Protein AF-A0A968J0R0-F1 (afdb_monomer)

Structure (mmCIF, N/CA/C/O backbone):
data_AF-A0A968J0R0-F1
#
_entry.id   AF-A0A968J0R0-F1
#
loop_
_atom_site.group_PDB
_atom_site.id
_atom_site.type_symbol
_atom_site.label_atom_id
_atom_site.label_alt_id
_atom_site.label_comp_id
_atom_site.label_asym_id
_atom_site.label_entity_id
_atom_site.label_seq_id
_atom_site.pdbx_PDB_ins_code
_atom_site.Cartn_x
_atom_site.Cartn_y
_atom_site.Cartn_z
_atom_site.occupancy
_atom_site.B_iso_or_equiv
_atom_site.auth_seq_id
_atom_site.auth_comp_id
_atom_site.auth_asym_id
_atom_site.auth_atom_id
_atom_site.pdbx_PDB_model_num
ATOM 1 N N . MET A 1 1 ? -24.823 13.110 -39.495 1.00 51.06 1 MET A N 1
ATOM 2 C CA . MET A 1 1 ? -23.949 12.097 -40.127 1.00 51.06 1 MET A CA 1
ATOM 3 C C . MET A 1 1 ? -22.783 11.876 -39.161 1.00 51.06 1 MET A C 1
ATOM 5 O O . MET A 1 1 ? -21.834 12.634 -39.206 1.00 51.06 1 MET A O 1
ATOM 9 N N . SER A 1 2 ? -22.959 11.197 -38.024 1.00 57.62 2 SER A N 1
ATOM 10 C CA . SER A 1 2 ? -23.026 9.735 -37.806 1.00 57.62 2 SER A CA 1
ATOM 11 C C . SER A 1 2 ? -21.859 8.947 -38.399 1.00 57.62 2 SER A C 1
ATOM 13 O O . SER A 1 2 ? -21.949 8.596 -39.567 1.00 57.62 2 SER A O 1
ATOM 15 N N . THR A 1 3 ? -20.848 8.669 -37.558 1.00 55.25 3 THR A N 1
ATOM 16 C CA . THR A 1 3 ? -20.137 7.378 -37.313 1.00 55.25 3 THR A CA 1
ATOM 17 C C . THR A 1 3 ? -18.988 7.682 -36.325 1.00 55.25 3 THR A C 1
ATOM 19 O O . THR A 1 3 ? -18.081 8.419 -36.686 1.00 55.25 3 THR A O 1
ATOM 22 N N . LEU A 1 4 ? -19.050 7.395 -35.013 1.00 64.62 4 LEU A N 1
ATOM 23 C CA . LEU A 1 4 ? -18.873 6.086 -34.348 1.00 64.62 4 LEU A CA 1
ATOM 24 C C . LEU A 1 4 ? -17.748 5.250 -34.977 1.00 64.62 4 LEU A C 1
ATOM 26 O O . LEU A 1 4 ? -17.906 4.860 -36.124 1.00 64.62 4 LEU A O 1
ATOM 30 N N . VAL A 1 5 ? -16.688 4.930 -34.212 1.00 59.56 5 VAL A N 1
ATOM 31 C CA . VAL A 1 5 ? -16.182 3.550 -34.048 1.00 59.56 5 VAL A CA 1
ATOM 32 C C . VAL A 1 5 ? -15.154 3.432 -32.891 1.00 59.56 5 VAL A C 1
ATOM 34 O O . VAL A 1 5 ? -14.021 3.880 -32.972 1.00 59.56 5 VAL A O 1
ATOM 37 N N . ILE A 1 6 ? -15.654 2.844 -31.796 1.00 57.06 6 ILE A N 1
ATOM 38 C CA . ILE A 1 6 ? -15.126 1.719 -30.998 1.00 57.06 6 ILE A CA 1
ATOM 39 C C . ILE A 1 6 ? -13.770 1.849 -30.264 1.00 57.06 6 ILE A C 1
ATOM 41 O O . ILE A 1 6 ? -12.687 1.807 -30.836 1.00 57.06 6 ILE A O 1
ATOM 45 N N . LEU A 1 7 ? -13.897 1.827 -28.931 1.00 56.12 7 LEU A N 1
ATOM 46 C CA . LEU A 1 7 ? -12.939 1.344 -27.933 1.00 56.12 7 LEU A CA 1
ATOM 47 C C . LEU A 1 7 ? -12.300 0.003 -28.351 1.00 56.12 7 LEU A C 1
ATOM 49 O O . LEU A 1 7 ? -12.889 -1.060 -28.154 1.00 56.12 7 LEU A O 1
ATOM 53 N N . GLY A 1 8 ? -11.086 0.052 -28.896 1.00 47.19 8 GLY A N 1
ATOM 54 C CA . GLY A 1 8 ? -10.261 -1.126 -29.149 1.00 47.19 8 GLY A CA 1
ATOM 55 C C . GLY A 1 8 ? -9.538 -1.570 -27.881 1.00 47.19 8 GLY A C 1
ATOM 56 O O . GLY A 1 8 ? -8.448 -1.094 -27.580 1.00 47.19 8 GLY A O 1
ATOM 57 N N . TRP A 1 9 ? -10.155 -2.486 -27.138 1.00 63.91 9 TRP A N 1
ATOM 58 C CA . TRP A 1 9 ? -9.459 -3.343 -26.186 1.00 63.91 9 TRP A CA 1
ATOM 59 C C . TRP A 1 9 ? -8.575 -4.318 -26.971 1.00 63.91 9 TRP A C 1
ATOM 61 O O . TRP A 1 9 ? -9.079 -5.011 -27.850 1.00 63.91 9 TRP A O 1
ATOM 71 N N . GLY A 1 10 ? -7.293 -4.418 -26.616 1.00 67.62 10 GLY A N 1
ATOM 72 C CA . GLY A 1 10 ? -6.465 -5.572 -26.974 1.00 67.62 10 GLY A CA 1
ATOM 73 C C . GLY A 1 10 ? -5.261 -5.273 -27.860 1.00 67.62 10 GLY A C 1
ATOM 74 O O . GLY A 1 10 ? -5.338 -5.367 -29.077 1.00 67.62 10 GLY A O 1
ATOM 75 N N . MET A 1 11 ? -4.108 -5.083 -27.218 1.00 56.00 11 MET A N 1
ATOM 76 C CA . MET A 1 11 ? -2.842 -5.589 -27.746 1.00 56.00 11 MET A CA 1
ATOM 77 C C . MET A 1 11 ? -2.157 -6.381 -26.626 1.00 56.00 11 MET A C 1
ATOM 79 O O . MET A 1 11 ? -1.536 -5.826 -25.723 1.00 56.00 11 MET A O 1
ATOM 83 N N . SER A 1 12 ? -2.344 -7.699 -26.662 1.00 61.47 12 SER A N 1
ATOM 84 C CA . SER A 1 12 ? -1.507 -8.674 -25.967 1.00 61.47 12 SER A CA 1
ATOM 85 C C . SER A 1 12 ? -0.301 -8.992 -26.850 1.00 61.47 12 SER A C 1
ATOM 87 O O . SER A 1 12 ? -0.516 -9.322 -28.011 1.00 61.47 12 SER A O 1
ATOM 89 N N . LEU A 1 13 ? 0.915 -8.927 -26.285 1.00 59.91 13 LEU A N 1
ATOM 90 C CA . LEU A 1 13 ? 2.127 -9.737 -26.554 1.00 59.91 13 LEU A CA 1
ATOM 91 C C . LEU A 1 13 ? 3.413 -8.897 -26.440 1.00 59.91 13 LEU A C 1
ATOM 93 O O . LEU A 1 13 ? 3.592 -7.921 -27.158 1.00 59.91 13 LEU A O 1
ATOM 97 N N . GLY A 1 14 ? 4.332 -9.371 -25.591 1.00 53.78 14 GLY A N 1
ATOM 98 C CA . GLY A 1 14 ? 5.706 -8.873 -25.438 1.00 53.78 14 GLY A CA 1
ATOM 99 C C . GLY A 1 14 ? 5.822 -7.881 -24.277 1.00 53.78 14 GLY A C 1
ATOM 100 O O . GLY A 1 14 ? 5.197 -6.837 -24.311 1.00 53.78 14 GLY A O 1
ATOM 101 N N . CYS A 1 15 ? 6.544 -8.137 -23.191 1.00 44.66 15 CYS A N 1
ATOM 102 C CA . CYS A 1 15 ? 7.783 -8.887 -23.072 1.00 44.66 15 CYS A CA 1
ATOM 103 C C . CYS A 1 15 ? 7.786 -9.693 -21.771 1.00 44.66 15 CYS A C 1
ATOM 105 O O . CYS A 1 15 ? 7.162 -9.335 -20.779 1.00 44.66 15 CYS A O 1
ATOM 107 N N . ILE A 1 16 ? 8.497 -10.810 -21.785 1.00 59.22 16 ILE A N 1
ATOM 108 C CA . ILE A 1 16 ? 8.885 -11.517 -20.574 1.00 59.22 16 ILE A CA 1
ATOM 109 C C . ILE A 1 16 ? 9.908 -10.593 -19.900 1.00 59.22 16 ILE A C 1
ATOM 111 O O . ILE A 1 16 ? 11.062 -10.548 -20.324 1.00 59.22 16 ILE A O 1
ATOM 115 N N . ASP A 1 17 ? 9.468 -9.766 -18.953 1.00 47.22 17 ASP A N 1
ATOM 116 C CA . ASP A 1 17 ? 10.354 -8.841 -18.251 1.00 47.22 17 ASP A CA 1
ATOM 117 C C . ASP A 1 17 ? 11.374 -9.626 -17.407 1.00 47.22 17 ASP A C 1
ATOM 119 O O . ASP A 1 17 ? 11.003 -10.576 -16.705 1.00 47.22 17 ASP A O 1
ATOM 123 N N . PRO A 1 18 ? 12.669 -9.267 -17.463 1.00 48.50 18 PRO A N 1
ATOM 124 C CA . PRO A 1 18 ? 13.706 -9.949 -16.711 1.00 48.50 18 PRO A CA 1
ATOM 125 C C . PRO A 1 18 ? 13.436 -9.765 -15.216 1.00 48.50 18 PRO A C 1
ATOM 127 O O . PRO A 1 18 ? 13.556 -8.674 -14.666 1.00 48.50 18 PRO A O 1
ATOM 130 N N . VAL A 1 19 ? 13.111 -10.867 -14.544 1.00 53.12 19 VAL A N 1
ATOM 131 C CA . VAL A 1 19 ? 12.855 -10.991 -13.097 1.00 53.12 19 VAL A CA 1
ATOM 132 C C . VAL A 1 19 ? 14.078 -10.664 -12.207 1.00 53.12 19 VAL A C 1
ATOM 134 O O . VAL A 1 19 ? 14.150 -11.109 -11.067 1.00 53.12 19 VAL A O 1
ATOM 137 N N . LEU A 1 20 ? 15.076 -9.919 -12.699 1.00 54.53 20 LEU A N 1
ATOM 138 C CA . LEU A 1 20 ? 16.385 -9.781 -12.046 1.00 54.53 20 LEU A CA 1
ATOM 139 C C . LEU A 1 20 ? 17.048 -8.394 -12.140 1.00 54.53 20 LEU A C 1
ATOM 141 O O . LEU A 1 20 ? 18.264 -8.274 -12.022 1.00 54.53 20 LEU A O 1
ATOM 145 N N . GLY A 1 21 ? 16.264 -7.332 -12.294 1.00 48.97 21 GLY A N 1
ATOM 146 C CA . GLY A 1 21 ? 16.689 -5.978 -11.936 1.00 48.97 21 GLY A CA 1
ATOM 147 C C . GLY A 1 21 ? 15.685 -5.431 -10.937 1.00 48.97 21 GLY A C 1
ATOM 148 O O . GLY A 1 21 ? 14.492 -5.515 -11.221 1.00 48.97 21 GLY A O 1
ATOM 149 N N . ALA A 1 22 ? 16.143 -4.931 -9.784 1.00 54.97 22 ALA A N 1
ATOM 150 C CA . ALA A 1 22 ? 15.305 -4.335 -8.741 1.00 54.97 22 ALA A CA 1
ATOM 151 C C . ALA A 1 22 ? 14.336 -3.327 -9.372 1.00 54.97 22 ALA A C 1
ATOM 153 O O . ALA A 1 22 ? 14.682 -2.184 -9.666 1.00 54.97 22 ALA A O 1
ATOM 154 N N . SER A 1 23 ? 13.136 -3.802 -9.693 1.00 70.06 23 SER A N 1
ATOM 155 C CA . SER A 1 23 ? 12.200 -3.030 -10.492 1.00 70.06 23 SER A CA 1
ATOM 156 C C . SER A 1 23 ? 11.618 -1.953 -9.584 1.00 70.06 23 SER A C 1
ATOM 158 O O . SER A 1 23 ? 11.409 -2.222 -8.397 1.00 70.06 23 SER A O 1
ATOM 160 N N . PRO A 1 24 ? 11.276 -0.760 -10.090 1.00 72.56 24 PRO A N 1
ATOM 161 C CA . PRO A 1 24 ? 10.605 0.257 -9.275 1.00 72.56 24 PRO A CA 1
ATOM 162 C C . PRO A 1 24 ? 9.338 -0.300 -8.598 1.00 72.56 24 PRO A C 1
ATOM 164 O O . PRO A 1 24 ? 9.014 0.066 -7.473 1.00 72.56 24 PRO A O 1
ATOM 167 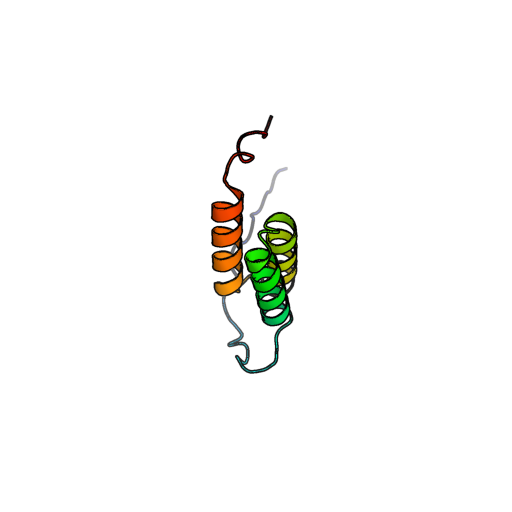N N . ALA A 1 25 ? 8.685 -1.277 -9.238 1.00 79.06 25 ALA A N 1
ATOM 168 C CA . ALA A 1 25 ? 7.586 -2.057 -8.679 1.00 79.06 25 ALA A CA 1
ATOM 169 C C . ALA A 1 25 ? 7.966 -2.911 -7.449 1.00 79.06 25 ALA A C 1
ATOM 171 O O . ALA A 1 25 ? 7.168 -3.030 -6.524 1.00 79.06 25 ALA A O 1
ATOM 172 N N . GLN A 1 26 ? 9.163 -3.504 -7.423 1.00 81.81 26 GLN A N 1
ATOM 173 C CA . GLN A 1 26 ? 9.686 -4.253 -6.274 1.00 81.81 26 GLN A CA 1
ATOM 174 C C . GLN A 1 26 ? 10.011 -3.312 -5.115 1.00 81.81 26 GLN A C 1
ATOM 176 O O . GLN A 1 26 ? 9.543 -3.543 -4.006 1.00 81.81 26 GLN A O 1
ATOM 181 N N . MET A 1 27 ? 10.696 -2.200 -5.386 1.00 85.62 27 MET A N 1
ATOM 182 C CA . MET A 1 27 ? 11.013 -1.205 -4.357 1.00 85.62 27 MET A CA 1
ATOM 183 C C . MET A 1 27 ? 9.739 -0.625 -3.722 1.00 85.62 27 MET A C 1
ATOM 185 O O . MET A 1 27 ? 9.634 -0.507 -2.503 1.00 85.62 27 MET A O 1
ATOM 189 N N . ALA A 1 28 ? 8.734 -0.316 -4.545 1.00 87.12 28 ALA A N 1
ATOM 190 C CA . ALA A 1 28 ? 7.420 0.121 -4.086 1.00 87.12 28 ALA A CA 1
ATOM 191 C C . ALA A 1 28 ? 6.708 -0.947 -3.236 1.00 87.12 28 ALA A C 1
ATOM 193 O O . ALA A 1 28 ? 6.047 -0.625 -2.246 1.00 87.12 28 ALA A O 1
ATOM 194 N N . LEU A 1 29 ? 6.870 -2.226 -3.589 1.00 87.25 29 LEU A N 1
ATOM 195 C CA . LEU A 1 29 ? 6.327 -3.345 -2.827 1.00 87.25 29 LEU A CA 1
ATOM 196 C C . LEU A 1 29 ? 6.997 -3.469 -1.451 1.00 87.25 29 LEU A C 1
ATOM 198 O O . LEU A 1 29 ? 6.300 -3.630 -0.452 1.00 87.25 29 LEU A O 1
ATOM 202 N N . GLU A 1 30 ? 8.318 -3.342 -1.375 1.00 89.25 30 GLU A N 1
ATOM 203 C CA . GLU A 1 30 ? 9.064 -3.381 -0.112 1.00 89.25 30 GLU A CA 1
ATOM 204 C C . GLU A 1 30 ? 8.715 -2.196 0.798 1.00 89.25 30 GLU A C 1
ATOM 206 O O . GLU A 1 30 ? 8.435 -2.382 1.984 1.00 89.25 30 GLU A O 1
ATOM 211 N N . GLN A 1 31 ? 8.639 -0.984 0.242 1.00 90.00 31 GLN A N 1
ATOM 212 C CA . GLN A 1 31 ? 8.220 0.211 0.982 1.00 90.00 31 GLN A CA 1
ATOM 213 C C . GLN A 1 31 ? 6.787 0.081 1.509 1.00 90.00 31 GLN A C 1
ATOM 215 O O . GLN A 1 31 ? 6.517 0.377 2.676 1.00 90.00 31 GLN A O 1
ATOM 220 N N . GLY A 1 32 ? 5.866 -0.414 0.679 1.00 91.19 32 GLY A N 1
ATOM 221 C CA . GLY A 1 32 ? 4.487 -0.645 1.095 1.00 91.19 32 GLY A CA 1
ATOM 222 C C . GLY A 1 32 ? 4.365 -1.740 2.159 1.00 91.19 32 GLY A C 1
ATOM 223 O O . GLY A 1 32 ? 3.587 -1.595 3.100 1.00 91.19 32 GLY A O 1
ATOM 224 N N . MET A 1 33 ? 5.172 -2.802 2.075 1.00 90.06 33 MET A N 1
ATOM 225 C CA . MET A 1 33 ? 5.260 -3.843 3.109 1.00 90.06 33 MET A CA 1
ATOM 226 C C . MET A 1 33 ? 5.805 -3.288 4.432 1.00 90.06 33 MET A C 1
ATOM 228 O O . MET A 1 33 ? 5.275 -3.605 5.499 1.00 90.06 33 MET A O 1
ATOM 232 N N . ALA A 1 34 ? 6.818 -2.421 4.383 1.00 92.06 34 ALA A N 1
ATOM 233 C CA . ALA A 1 34 ? 7.342 -1.753 5.571 1.00 92.06 34 ALA A CA 1
ATOM 234 C C . 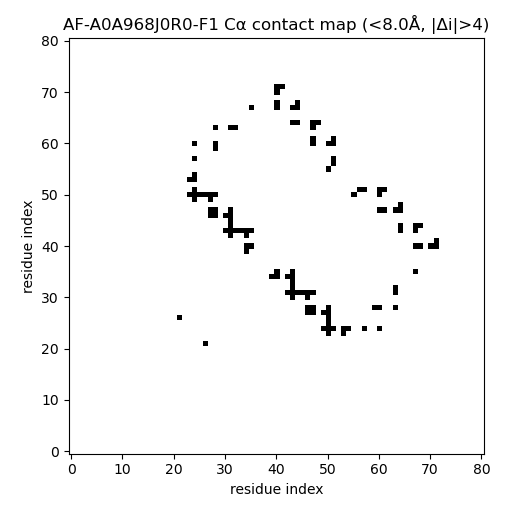ALA A 1 34 ? 6.275 -0.861 6.228 1.00 92.06 34 ALA A C 1
ATOM 236 O O . ALA A 1 34 ? 6.092 -0.907 7.446 1.00 92.06 34 ALA A O 1
ATOM 237 N N . ALA A 1 35 ? 5.514 -0.113 5.427 1.00 89.25 35 ALA A N 1
ATOM 238 C CA . ALA A 1 35 ? 4.394 0.690 5.913 1.00 89.25 35 ALA A CA 1
ATOM 239 C C . ALA A 1 35 ? 3.258 -0.175 6.498 1.00 89.25 35 ALA A C 1
ATOM 241 O O . ALA A 1 35 ? 2.694 0.180 7.535 1.00 89.25 35 ALA A O 1
ATOM 242 N N . LEU A 1 36 ? 2.972 -1.346 5.909 1.00 87.69 36 LEU A N 1
ATOM 243 C CA . LEU A 1 36 ? 2.036 -2.328 6.475 1.00 87.69 36 LEU A CA 1
ATOM 244 C C . LEU A 1 36 ? 2.480 -2.811 7.857 1.00 87.69 36 LEU A C 1
ATOM 246 O O . LEU A 1 36 ? 1.657 -2.886 8.770 1.00 87.69 36 LEU A O 1
ATOM 250 N N . ASN A 1 37 ? 3.771 -3.108 8.026 1.00 88.25 37 ASN A N 1
ATOM 251 C CA . ASN A 1 37 ? 4.322 -3.535 9.312 1.00 88.25 37 ASN A CA 1
ATOM 252 C C . ASN A 1 37 ? 4.199 -2.437 10.381 1.00 88.25 37 ASN A C 1
ATOM 254 O O . ASN A 1 37 ? 3.945 -2.717 11.550 1.00 88.25 37 ASN A O 1
ATOM 258 N N . GLN A 1 38 ? 4.290 -1.174 9.966 1.00 89.62 38 GLN A N 1
ATOM 259 C CA . GLN A 1 38 ? 4.055 -0.011 10.825 1.00 89.62 38 GLN A CA 1
ATOM 260 C C . GLN A 1 38 ? 2.560 0.267 11.087 1.00 89.62 38 GLN A C 1
ATOM 262 O O . GLN A 1 38 ? 2.232 1.275 11.708 1.00 89.62 38 GLN A O 1
ATOM 267 N N . ARG A 1 39 ? 1.639 -0.585 10.600 1.00 87.06 39 ARG A N 1
ATOM 268 C CA . ARG A 1 39 ? 0.176 -0.354 10.561 1.00 87.06 39 ARG A CA 1
ATOM 269 C C . ARG A 1 39 ? -0.228 0.946 9.861 1.00 87.06 39 ARG A C 1
ATOM 271 O O . ARG A 1 39 ? -1.369 1.390 9.979 1.00 87.06 39 ARG A O 1
ATOM 278 N N . ASN A 1 40 ? 0.678 1.547 9.095 1.00 89.81 40 ASN A N 1
ATOM 279 C CA . ASN A 1 40 ? 0.393 2.723 8.296 1.00 89.81 40 ASN A CA 1
ATOM 280 C C . ASN A 1 40 ? -0.177 2.283 6.948 1.00 89.81 40 ASN A C 1
ATOM 282 O O . ASN A 1 40 ? 0.486 2.301 5.908 1.00 89.81 40 ASN A O 1
ATOM 286 N N . TYR A 1 41 ? -1.432 1.846 6.982 1.00 85.81 41 TYR A N 1
ATOM 287 C CA . TYR A 1 41 ? -2.093 1.313 5.800 1.00 85.81 41 TYR A CA 1
ATOM 288 C C . TYR A 1 41 ? -2.295 2.374 4.711 1.00 85.81 41 TYR A C 1
ATOM 290 O O . TYR A 1 41 ? -2.243 2.046 3.530 1.00 85.81 41 TYR A O 1
ATOM 298 N N . ALA A 1 42 ? -2.462 3.647 5.085 1.00 86.19 42 ALA A N 1
ATOM 299 C CA . ALA A 1 42 ? -2.587 4.751 4.136 1.00 86.19 42 ALA A CA 1
ATOM 300 C C . ALA A 1 42 ? -1.302 4.934 3.312 1.00 86.19 42 ALA A C 1
ATOM 302 O O . ALA A 1 42 ? -1.361 4.932 2.082 1.00 86.19 42 ALA A O 1
ATOM 303 N N . ALA A 1 43 ? -0.142 5.007 3.975 1.00 86.75 43 ALA A N 1
ATOM 304 C CA . ALA A 1 43 ? 1.147 5.079 3.289 1.00 86.75 43 ALA A CA 1
ATOM 305 C C . ALA A 1 43 ? 1.406 3.817 2.454 1.00 86.75 43 ALA A C 1
ATOM 307 O O . ALA A 1 43 ? 1.825 3.919 1.304 1.00 86.75 43 ALA A O 1
ATOM 308 N N . ALA A 1 44 ? 1.076 2.631 2.980 1.00 90.50 44 ALA A N 1
ATOM 309 C CA . ALA A 1 44 ? 1.221 1.380 2.241 1.00 90.50 44 ALA A CA 1
ATOM 310 C C . ALA A 1 44 ? 0.435 1.383 0.921 1.00 90.50 44 ALA A C 1
ATOM 312 O O . ALA A 1 44 ? 0.980 1.042 -0.126 1.00 90.50 44 ALA A O 1
ATOM 313 N N . ILE A 1 45 ? -0.828 1.820 0.952 1.00 88.00 45 ILE A N 1
ATOM 314 C CA . ILE A 1 45 ? -1.672 1.926 -0.245 1.00 88.00 45 ILE A CA 1
ATOM 315 C C . ILE A 1 45 ? -1.055 2.894 -1.262 1.00 88.00 45 ILE A C 1
ATOM 317 O O . ILE A 1 45 ? -1.042 2.578 -2.449 1.00 88.00 45 ILE A O 1
ATOM 321 N N . GLN A 1 46 ? -0.512 4.031 -0.817 1.00 88.56 46 GLN A N 1
ATOM 322 C CA . GLN A 1 46 ? 0.166 4.986 -1.702 1.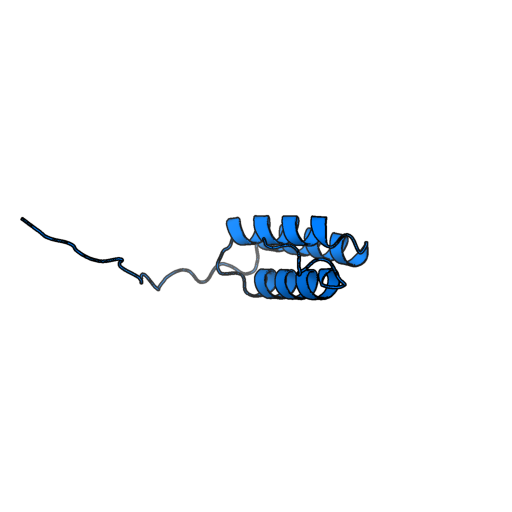00 88.5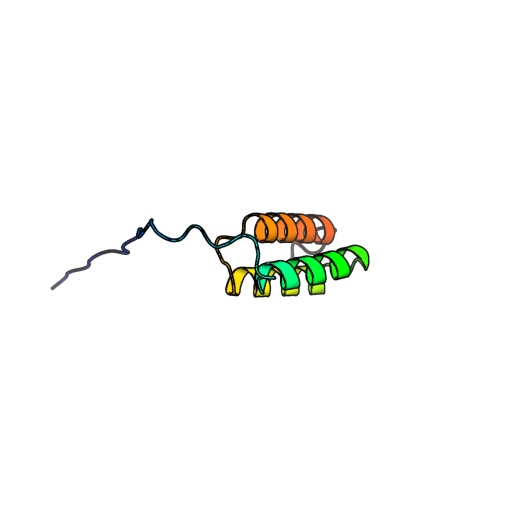6 46 GLN A CA 1
ATOM 323 C C . GLN A 1 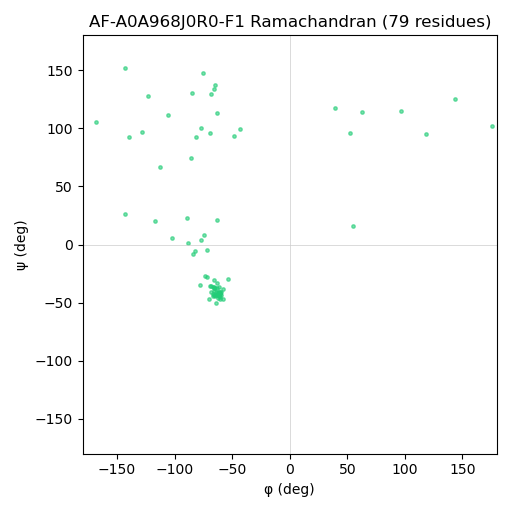46 ? 1.402 4.370 -2.374 1.00 88.56 46 GLN A C 1
ATOM 325 O O . GLN A 1 46 ? 1.535 4.474 -3.592 1.00 88.56 46 GLN A O 1
ATOM 330 N N . HIS A 1 47 ? 2.258 3.673 -1.616 1.00 90.00 47 HIS A N 1
ATOM 331 C CA . HIS A 1 47 ? 3.430 2.979 -2.166 1.00 90.00 47 HIS A CA 1
ATOM 332 C C . HIS A 1 47 ? 3.035 1.894 -3.178 1.00 90.00 47 HIS A C 1
ATOM 334 O O . HIS A 1 47 ? 3.637 1.785 -4.242 1.00 90.00 47 HIS A O 1
ATOM 340 N N . PHE A 1 48 ? 1.983 1.118 -2.913 1.00 88.25 48 PHE A N 1
ATOM 341 C CA . PHE A 1 48 ? 1.534 0.110 -3.875 1.00 88.25 48 PHE A CA 1
ATOM 342 C C . PHE A 1 48 ? 0.916 0.727 -5.136 1.00 88.25 48 PHE A C 1
ATOM 344 O O . PHE A 1 48 ? 1.118 0.203 -6.230 1.00 88.25 48 PHE A O 1
ATOM 351 N N . GLN A 1 49 ? 0.205 1.851 -5.015 1.00 86.81 49 GLN A N 1
ATOM 352 C CA . GLN A 1 49 ? -0.359 2.569 -6.162 1.00 86.81 49 GLN A CA 1
ATOM 353 C C . GLN A 1 49 ? 0.724 3.144 -7.078 1.00 86.81 49 GLN A C 1
ATOM 355 O O . GLN A 1 49 ? 0.620 2.992 -8.293 1.00 86.81 49 GLN A O 1
ATOM 360 N N . THR A 1 50 ? 1.779 3.748 -6.528 1.00 86.25 50 THR A N 1
ATOM 361 C CA . THR A 1 50 ? 2.917 4.225 -7.334 1.00 86.25 50 THR A CA 1
ATOM 362 C C . THR A 1 50 ? 3.671 3.068 -7.986 1.00 86.25 50 THR A C 1
ATOM 364 O O . THR A 1 50 ? 4.047 3.159 -9.154 1.00 86.25 50 THR A O 1
ATOM 367 N N . GLY A 1 51 ? 3.798 1.930 -7.297 1.00 86.75 51 GLY A N 1
ATOM 368 C CA . GLY A 1 51 ? 4.319 0.699 -7.894 1.00 86.75 51 GLY A CA 1
ATOM 369 C C . GLY A 1 51 ? 3.491 0.212 -9.088 1.00 86.75 51 GLY A C 1
ATOM 370 O O . GLY A 1 51 ? 4.057 -0.208 -10.096 1.00 86.75 51 GLY A O 1
ATOM 371 N N . LEU A 1 52 ? 2.158 0.289 -8.998 1.00 84.75 52 LEU A N 1
ATOM 372 C CA . LEU A 1 52 ? 1.242 -0.108 -10.076 1.00 84.75 52 LEU A CA 1
ATOM 373 C C . LEU A 1 52 ? 1.257 0.863 -11.259 1.00 84.75 52 LEU A C 1
ATOM 375 O O . LEU A 1 52 ? 1.012 0.442 -12.384 1.00 84.75 52 LEU A O 1
ATOM 379 N N . GLN A 1 53 ? 1.571 2.140 -11.035 1.00 84.25 53 GLN A N 1
ATOM 380 C CA . GLN A 1 53 ? 1.805 3.086 -12.131 1.00 84.25 53 GLN A CA 1
ATOM 381 C C . GLN A 1 53 ? 3.064 2.721 -12.926 1.00 84.25 53 GLN A C 1
ATOM 383 O O . GLN A 1 53 ? 3.078 2.864 -14.145 1.00 84.25 53 GLN A O 1
ATOM 388 N N . ALA A 1 54 ? 4.103 2.227 -12.245 1.00 80.19 54 ALA A N 1
ATOM 389 C CA . ALA A 1 54 ? 5.340 1.786 -12.885 1.00 80.19 54 ALA A CA 1
ATOM 390 C C . ALA A 1 54 ? 5.213 0.400 -13.538 1.00 80.19 54 ALA A C 1
ATOM 392 O O 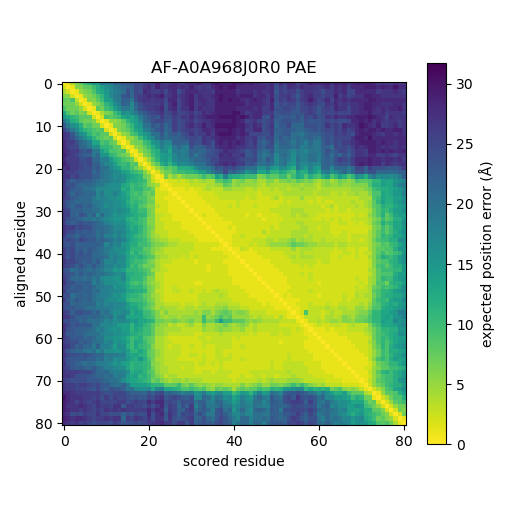. ALA A 1 54 ? 5.816 0.154 -14.580 1.00 80.19 54 ALA A O 1
ATOM 393 N N . ASN A 1 55 ? 4.439 -0.509 -12.939 1.00 78.50 55 ASN A N 1
ATOM 394 C CA . ASN A 1 55 ? 4.126 -1.807 -13.525 1.00 78.50 55 ASN A CA 1
ATOM 395 C C . ASN A 1 55 ? 2.652 -2.182 -13.285 1.00 78.50 55 ASN A C 1
ATOM 397 O O . ASN A 1 55 ? 2.330 -2.820 -12.272 1.00 78.50 55 ASN A O 1
ATOM 401 N N . PRO A 1 56 ? 1.760 -1.854 -14.236 1.00 79.75 56 PRO A N 1
ATOM 402 C CA . PRO A 1 56 ? 0.337 -2.159 -14.124 1.00 79.75 56 PRO A CA 1
ATOM 403 C C . PRO A 1 56 ? 0.019 -3.650 -14.296 1.00 79.75 56 PRO A C 1
ATOM 405 O O . PRO A 1 56 ? -1.127 -4.041 -14.115 1.00 79.75 56 PRO A O 1
ATOM 408 N N . HIS A 1 57 ? 0.994 -4.503 -14.622 1.00 83.44 57 HIS A N 1
ATOM 409 C CA . HIS A 1 57 ? 0.804 -5.953 -14.742 1.00 83.44 57 HIS A CA 1
ATOM 410 C C . HIS A 1 57 ? 1.342 -6.722 -13.518 1.00 83.44 57 HIS A C 1
ATOM 412 O O . HIS A 1 57 ? 1.340 -7.953 -13.482 1.00 83.44 57 HIS A O 1
ATOM 418 N N . SER A 1 58 ? 1.795 -6.020 -12.475 1.00 81.56 58 SER A N 1
ATOM 419 C CA . SER A 1 58 ? 2.357 -6.660 -11.285 1.00 81.56 58 SER A CA 1
ATOM 420 C C . SER A 1 58 ? 1.273 -7.241 -10.372 1.00 81.56 58 SER A C 1
ATOM 422 O O . SER A 1 58 ? 0.671 -6.554 -9.542 1.00 81.56 58 SER A O 1
ATOM 424 N N . ILE A 1 59 ? 1.069 -8.556 -10.474 1.00 84.31 59 ILE A N 1
ATOM 425 C CA . ILE A 1 59 ? 0.138 -9.318 -9.623 1.00 84.31 59 ILE A CA 1
ATOM 426 C C . ILE A 1 59 ? 0.492 -9.159 -8.135 1.00 84.31 59 ILE A C 1
ATOM 428 O O . ILE A 1 59 ? -0.398 -9.049 -7.289 1.00 84.31 59 ILE A O 1
ATOM 432 N N . SER A 1 60 ? 1.786 -9.122 -7.804 1.00 84.62 60 SER A N 1
ATOM 433 C CA . SER A 1 60 ? 2.268 -8.984 -6.426 1.00 84.62 60 SER A CA 1
ATOM 434 C C . SER A 1 60 ? 1.831 -7.663 -5.794 1.00 84.62 60 SER A C 1
ATOM 436 O O . SER A 1 60 ? 1.380 -7.657 -4.649 1.00 84.62 60 SER A O 1
ATOM 438 N N . LEU A 1 61 ? 1.889 -6.560 -6.547 1.00 85.00 61 LEU A N 1
ATOM 439 C CA . LEU A 1 61 ? 1.440 -5.248 -6.078 1.00 85.00 61 LEU A CA 1
ATOM 440 C C . LEU A 1 61 ? -0.079 -5.188 -5.897 1.00 85.00 61 LEU A C 1
ATOM 442 O O . LEU A 1 61 ? -0.543 -4.667 -4.885 1.00 85.00 61 LEU A O 1
ATOM 446 N N . TYR A 1 62 ? -0.860 -5.775 -6.808 1.00 84.94 62 TYR A N 1
ATOM 447 C CA . TYR A 1 62 ? -2.314 -5.871 -6.633 1.00 84.94 62 TYR A CA 1
ATOM 448 C C . TYR A 1 62 ? -2.700 -6.681 -5.396 1.00 84.94 62 TYR A C 1
ATOM 450 O O . TYR A 1 62 ? -3.577 -6.266 -4.638 1.00 84.94 62 TYR A O 1
ATOM 458 N N . ARG A 1 63 ? -2.030 -7.816 -5.156 1.00 88.19 63 ARG A N 1
ATOM 459 C CA . ARG A 1 63 ? -2.248 -8.619 -3.944 1.00 88.19 63 ARG A CA 1
ATOM 460 C C . ARG A 1 63 ? -1.877 -7.845 -2.683 1.00 88.19 63 ARG A C 1
ATOM 462 O O . ARG A 1 63 ? -2.636 -7.872 -1.718 1.00 88.19 63 ARG A O 1
ATOM 469 N N . ALA A 1 64 ? -0.749 -7.140 -2.695 1.00 87.69 64 ALA A N 1
ATOM 470 C CA . ALA A 1 64 ? -0.301 -6.339 -1.561 1.00 87.69 64 ALA A CA 1
ATOM 471 C C . ALA A 1 64 ? -1.249 -5.160 -1.276 1.00 87.69 64 ALA A C 1
ATOM 473 O O . ALA A 1 64 ? -1.593 -4.915 -0.121 1.00 87.69 64 ALA A O 1
ATOM 474 N N . LEU A 1 65 ? -1.754 -4.492 -2.317 1.00 87.44 65 LEU A N 1
ATOM 475 C CA . LEU A 1 65 ? -2.753 -3.431 -2.199 1.00 87.44 65 LEU A CA 1
ATOM 476 C C . LEU A 1 65 ? -4.087 -3.961 -1.669 1.00 87.44 65 LEU A C 1
ATOM 478 O O . LEU A 1 65 ? -4.668 -3.350 -0.776 1.00 87.44 65 LEU A O 1
ATOM 482 N N . ALA A 1 66 ? -4.556 -5.107 -2.167 1.00 87.81 66 ALA A N 1
ATOM 483 C CA . ALA A 1 66 ? -5.766 -5.748 -1.659 1.00 87.81 66 ALA A CA 1
ATOM 484 C C . ALA A 1 66 ? -5.622 -6.100 -0.172 1.00 87.81 66 ALA A C 1
ATOM 486 O O . ALA A 1 66 ? -6.500 -5.771 0.624 1.00 87.81 66 ALA A O 1
ATOM 487 N N . LEU A 1 67 ? -4.484 -6.679 0.221 1.00 86.81 67 LEU A N 1
ATOM 488 C CA . LEU A 1 67 ? -4.174 -6.969 1.618 1.00 86.81 67 LEU A CA 1
ATOM 489 C C . LEU A 1 67 ? -4.152 -5.689 2.462 1.00 86.81 67 LEU A C 1
ATOM 491 O O . LEU A 1 67 ? -4.771 -5.646 3.522 1.00 86.81 67 LEU A O 1
ATOM 495 N N . ALA A 1 68 ? -3.483 -4.636 1.991 1.00 86.88 68 ALA A N 1
ATOM 496 C CA . ALA A 1 68 ? -3.424 -3.357 2.688 1.00 86.88 68 AL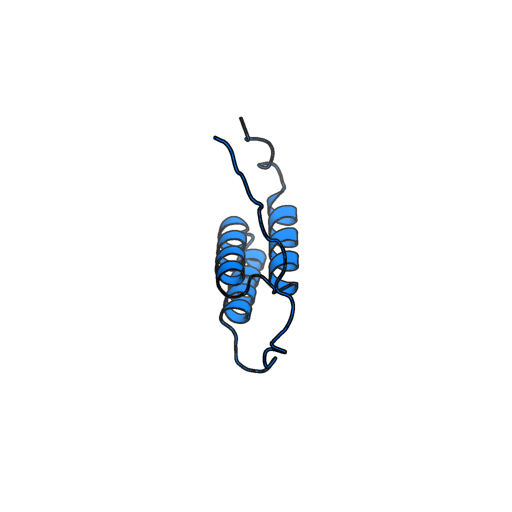A A CA 1
ATOM 497 C C . ALA A 1 68 ? -4.808 -2.734 2.869 1.00 86.88 68 ALA A C 1
ATOM 499 O O . ALA A 1 68 ? -5.107 -2.253 3.954 1.00 86.88 68 ALA A O 1
ATOM 500 N N . GLN A 1 69 ? -5.670 -2.808 1.855 1.00 81.88 69 GLN A N 1
ATOM 501 C CA . GLN A 1 69 ? -7.052 -2.334 1.929 1.00 81.88 69 GLN A CA 1
ATOM 502 C C . GLN A 1 69 ? -7.932 -3.174 2.855 1.00 81.88 69 GLN A C 1
ATOM 504 O O . GLN A 1 69 ? -8.821 -2.636 3.507 1.00 81.88 69 GLN A O 1
ATOM 509 N N . GLN A 1 70 ? -7.714 -4.489 2.915 1.00 84.69 70 GLN A N 1
ATOM 510 C CA . GLN A 1 70 ? -8.410 -5.344 3.875 1.00 84.69 70 GLN A CA 1
ATOM 511 C C . GLN A 1 70 ? -7.990 -5.005 5.305 1.00 84.69 70 GLN A C 1
ATOM 513 O O . GLN A 1 70 ? -8.838 -4.895 6.181 1.00 84.69 70 GLN A O 1
ATOM 518 N N . ARG A 1 71 ? -6.691 -4.784 5.531 1.00 81.88 71 ARG A N 1
ATOM 519 C CA . ARG A 1 71 ? -6.138 -4.413 6.843 1.00 81.88 71 ARG A CA 1
ATOM 520 C C . ARG A 1 71 ? -6.456 -2.967 7.240 1.00 81.88 71 ARG A C 1
ATOM 522 O O . ARG A 1 71 ? -6.551 -2.683 8.426 1.00 81.88 71 ARG A O 1
ATOM 529 N N . SER A 1 72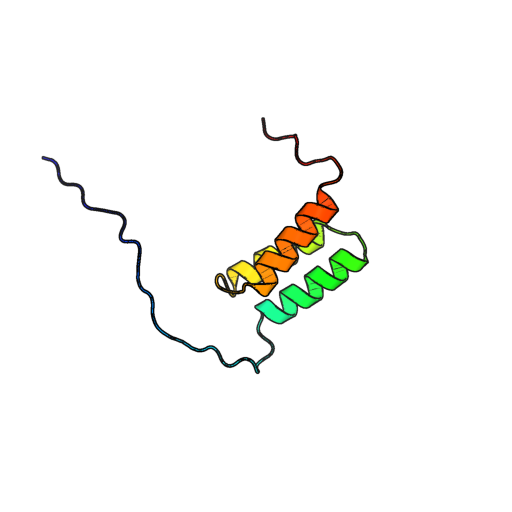 ? -6.652 -2.075 6.266 1.00 80.62 72 SER A N 1
ATOM 530 C CA . SER A 1 72 ? -7.174 -0.717 6.468 1.00 80.62 72 SER A CA 1
ATOM 531 C C . SER A 1 72 ? -8.702 -0.666 6.557 1.00 80.62 72 SER A C 1
ATOM 533 O O . SER A 1 72 ? -9.259 0.422 6.664 1.00 80.62 72 SER A O 1
ATOM 535 N N . GLY A 1 73 ? -9.371 -1.802 6.340 1.00 65.50 73 GLY A N 1
ATOM 536 C CA . GLY A 1 73 ? -10.815 -1.930 6.152 1.00 65.50 73 GLY A CA 1
ATOM 537 C C . GLY A 1 73 ? -11.618 -2.000 7.447 1.00 65.50 73 GLY A C 1
ATOM 538 O O . GLY A 1 73 ? -12.838 -1.870 7.397 1.00 65.50 73 GLY A O 1
ATOM 539 N N . ASP A 1 74 ? -10.961 -2.106 8.596 1.00 58.44 74 ASP A N 1
ATOM 540 C CA . ASP A 1 74 ? -11.503 -1.571 9.841 1.00 58.44 74 ASP A CA 1
ATOM 541 C C . ASP A 1 74 ? -11.574 -0.024 9.713 1.00 58.44 74 ASP A C 1
ATOM 543 O O . ASP A 1 74 ? -10.576 0.606 9.371 1.00 58.44 74 ASP A O 1
ATOM 547 N N . PRO A 1 75 ? -12.632 0.678 10.146 1.00 47.72 75 PRO A N 1
ATOM 548 C CA . PRO A 1 75 ? -14.013 0.832 9.647 1.00 47.72 75 PRO A CA 1
ATOM 549 C C . PRO A 1 75 ? -14.277 1.979 8.619 1.00 47.72 75 PRO A C 1
ATOM 551 O O . PRO A 1 75 ? -15.413 2.433 8.488 1.00 47.72 75 PRO A O 1
ATOM 554 N N . SER A 1 76 ? -13.303 2.501 7.865 1.00 44.16 76 SER A N 1
ATOM 555 C CA . SER A 1 76 ? -13.519 3.750 7.078 1.00 44.16 76 SER A CA 1
ATOM 556 C C . SER A 1 76 ? -14.093 3.578 5.657 1.00 44.16 76 SER A C 1
ATOM 558 O O . SER A 1 76 ? -14.273 4.558 4.932 1.00 44.16 76 SER A O 1
ATOM 560 N N . ARG A 1 77 ? -14.397 2.348 5.218 1.00 48.06 77 ARG A N 1
ATOM 561 C CA . ARG A 1 77 ? -14.834 2.036 3.836 1.00 48.06 77 ARG A CA 1
ATOM 562 C C . ARG A 1 77 ? -16.284 2.452 3.499 1.00 48.06 77 ARG A C 1
ATOM 564 O O . ARG A 1 77 ? -16.760 2.108 2.421 1.00 48.06 77 ARG A O 1
ATOM 571 N N . LEU A 1 78 ? -16.970 3.187 4.380 1.00 42.16 78 LEU A N 1
ATOM 572 C CA . LEU A 1 78 ? -18.386 3.581 4.259 1.00 42.16 78 LEU A CA 1
ATOM 573 C C . LEU A 1 78 ? -18.634 5.099 4.154 1.00 42.16 78 LEU A C 1
ATOM 575 O O . LEU A 1 78 ? -19.753 5.542 4.375 1.00 42.16 78 LEU A O 1
ATOM 579 N N . SER A 1 79 ? -17.639 5.908 3.776 1.00 40.28 79 SER A N 1
ATOM 580 C CA . SER A 1 79 ? -17.887 7.307 3.385 1.00 40.28 79 SER A CA 1
ATOM 581 C C .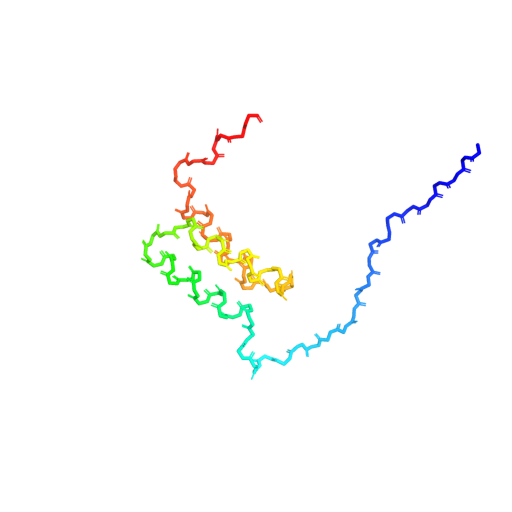 SER A 1 79 ? -17.609 7.505 1.896 1.00 40.28 79 SER A C 1
ATOM 583 O O . SER A 1 79 ? -16.640 8.145 1.489 1.00 40.28 79 SER A O 1
ATOM 585 N N . ARG A 1 80 ? -18.433 6.870 1.059 1.00 40.19 80 ARG A N 1
ATOM 586 C CA . ARG A 1 80 ? -18.674 7.363 -0.300 1.00 40.19 80 ARG A CA 1
ATOM 587 C C . ARG A 1 80 ? -20.078 7.976 -0.277 1.00 40.19 80 ARG A C 1
ATOM 589 O O . ARG A 1 80 ? -21.007 7.204 -0.046 1.00 40.19 80 ARG A O 1
ATOM 596 N N . PRO A 1 81 ? -20.217 9.309 -0.402 1.00 42.59 81 PRO A N 1
ATOM 597 C CA . PRO A 1 81 ? -21.521 9.933 -0.601 1.00 42.59 81 PRO A CA 1
ATOM 598 C C . PRO A 1 81 ? -22.124 9.526 -1.950 1.00 42.59 81 PRO A C 1
ATOM 600 O O . PRO A 1 81 ? -21.342 9.185 -2.874 1.00 42.59 81 PRO A O 1
#

Radius of gyration: 17.18 Å; Cα contacts (8 Å, |Δi|>4): 62; chains: 1; bounding box: 41×24×51 Å

pLDDT: mean 73.19, std 16.72, range [40.19, 92.06]

Sequence (81 aa):
MSTLVILGWGMSLGCIDPVLGASPAQMALEQGMAALNQRNYAAAIQHFQTGLQANPHSISLYRALALAQQRSGDPSRLSRP

Solvent-accessible surface area (backbone atoms only — not comparable to full-atom values): 5021 Å² total; per-residue (Å²): 138,90,79,87,86,80,91,80,83,82,86,87,82,89,73,90,71,74,95,80,58,94,39,70,38,53,56,18,40,53,54,15,49,52,25,45,76,70,67,36,29,68,60,14,40,51,31,22,51,57,13,35,72,74,34,78,81,44,62,68,39,54,53,51,35,52,51,31,50,59,72,46,45,72,83,68,84,76,80,73,133

Foldseek 3Di:
DDDDDDDDDDDDDDDPPPPPDCFLLNVLQVQLVVCVVVVVLVSSLVSLVVSCVRPVPDPSSVVSNVVSCVSVVPPDPPPDD

Mean predicted aligned error: 12.73 Å

Secondary structure (DSSP, 8-state):
------------------TTS--HHHHHHHHHHHHHHTT-HHHHHHHHHHHHHH-TT-HHHHHHHHHHHHHTTTT-TT---

Nearest PDB structures (foldseek):
  2vyi-assembly2_B  TM=8.587E-01  e=8.245E-02  Homo sapiens
  6fdp-assembly1_A  TM=9.613E-01  e=2.012E-01  Homo sapiens
  8j8p-assembly1_C  TM=9.603E-01  e=5.868E-01  Saccharomyces eubayanus
  9gaw-assembly1_K  TM=9.440E-01  e=8.383E-01  Homo sapiens
  8arc-assembly2_C  TM=7.891E-01  e=7.443E-01  Photorhabdus laumondii subsp. laumondii TTO1